Protein AF-A0A1Q3N148-F1 (afdb_monomer_lite)

pLDDT: mean 84.03, std 7.39, range [47.91, 91.94]

Sequence (128 aa):
MFVLLNLCAGLAFVINIKKTLELLHIRNLEVSPKKVWYLLIPGINLVFHFIMNKKVTQSLYNEFEHHQWNTKPVHAAYNLGIGMGIFNILMLLPFGGGFFWFAFTVLFFAYWVGLYLLRQFITMQIGG

Foldseek 3Di:
DVVVVVLVLLVVLLVLLLLLLVLADPVLQQDHSVCSCLCSDPPSVLVVLLVVLVRSLSSLQSRCVVVVHDSVLSVVLSVLSVQLSVLVVLCPPPPSDCVSVVSNVVSSVVSSVSSNVSSVVSCVVVVD

Structure (mmCIF, N/CA/C/O backbone):
data_AF-A0A1Q3N148-F1
#
_entry.id   AF-A0A1Q3N148-F1
#
loop_
_atom_site.group_PDB
_atom_site.id
_atom_site.type_symbol
_atom_site.label_atom_id
_atom_site.label_alt_id
_atom_site.label_comp_id
_atom_site.label_asym_id
_atom_site.label_entity_id
_atom_site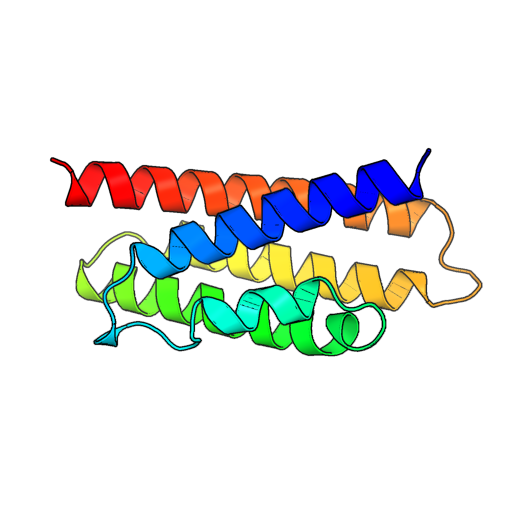.label_seq_id
_atom_site.pdbx_PDB_ins_code
_atom_site.Cartn_x
_atom_site.Cartn_y
_atom_site.Cartn_z
_atom_site.occupancy
_atom_site.B_iso_or_equiv
_atom_site.auth_seq_id
_atom_site.auth_comp_id
_atom_site.auth_asym_id
_atom_site.auth_atom_id
_atom_site.pdbx_PDB_model_num
ATOM 1 N N . MET A 1 1 ? 22.950 2.537 -3.022 1.00 62.19 1 MET A N 1
ATOM 2 C CA . MET A 1 1 ? 22.136 3.632 -2.441 1.00 62.19 1 MET A CA 1
ATOM 3 C C . MET A 1 1 ? 20.664 3.546 -2.852 1.00 62.19 1 MET A C 1
ATOM 5 O O . MET A 1 1 ? 19.828 3.373 -1.978 1.00 62.19 1 MET A O 1
ATOM 9 N N . PHE A 1 2 ? 20.335 3.557 -4.152 1.00 70.38 2 PHE A N 1
ATOM 10 C CA . PHE A 1 2 ? 18.941 3.498 -4.633 1.00 70.38 2 PHE A CA 1
ATOM 11 C C . PHE A 1 2 ? 18.156 2.241 -4.221 1.00 70.38 2 PHE A C 1
ATOM 13 O O . PHE A 1 2 ? 16.979 2.340 -3.894 1.00 70.38 2 PHE A O 1
ATOM 20 N N . VAL A 1 3 ? 18.787 1.064 -4.187 1.00 74.12 3 VAL A N 1
ATOM 21 C CA . VAL A 1 3 ? 18.107 -0.190 -3.804 1.00 74.12 3 VAL A CA 1
ATOM 22 C C . VAL A 1 3 ? 17.613 -0.151 -2.354 1.00 74.12 3 VAL A C 1
ATOM 24 O O . VAL A 1 3 ? 16.464 -0.485 -2.091 1.00 74.12 3 VAL A O 1
ATOM 27 N N . LEU A 1 4 ? 18.449 0.323 -1.423 1.00 78.69 4 LEU A N 1
ATOM 28 C CA . LEU A 1 4 ? 18.090 0.437 -0.005 1.00 78.69 4 LEU A CA 1
ATOM 29 C C . LEU A 1 4 ? 16.956 1.443 0.213 1.00 78.69 4 LEU A C 1
ATOM 31 O O . LEU A 1 4 ? 16.037 1.165 0.974 1.00 78.69 4 LEU A O 1
ATOM 35 N N . LEU A 1 5 ? 16.982 2.575 -0.498 1.00 80.75 5 LEU A N 1
ATOM 36 C CA . LEU A 1 5 ? 15.917 3.577 -0.433 1.00 80.75 5 LEU A CA 1
ATOM 37 C C . LEU A 1 5 ? 14.565 2.993 -0.873 1.00 80.75 5 LEU A C 1
ATOM 39 O O . LEU A 1 5 ? 13.574 3.131 -0.158 1.00 80.75 5 LEU A O 1
ATOM 43 N N . ASN A 1 6 ? 14.537 2.298 -2.015 1.00 77.38 6 ASN A N 1
ATOM 44 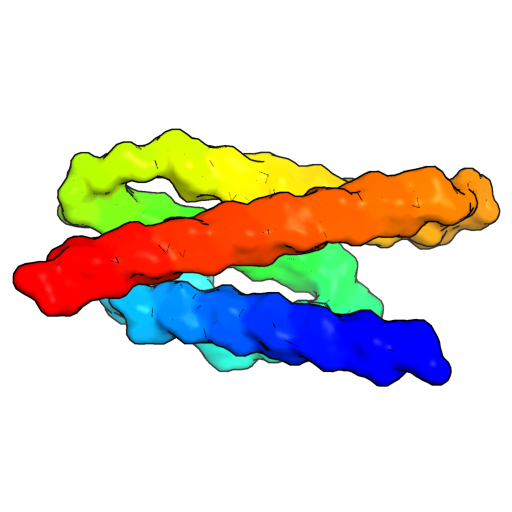C CA . ASN A 1 6 ? 13.326 1.648 -2.525 1.00 77.38 6 ASN A CA 1
ATOM 45 C C . ASN A 1 6 ? 12.821 0.555 -1.574 1.00 77.38 6 ASN A C 1
ATOM 47 O O . ASN A 1 6 ? 11.617 0.439 -1.352 1.00 77.38 6 ASN A O 1
ATOM 51 N N . LEU A 1 7 ? 13.733 -0.214 -0.970 1.00 81.62 7 LEU A N 1
ATOM 52 C CA . LEU A 1 7 ? 13.378 -1.254 -0.009 1.00 81.62 7 LEU A CA 1
ATOM 53 C C . LEU A 1 7 ? 12.765 -0.656 1.268 1.00 81.62 7 LEU A C 1
ATOM 55 O O . LEU A 1 7 ? 11.722 -1.122 1.719 1.00 81.62 7 LEU A O 1
ATOM 59 N N . CYS A 1 8 ? 13.357 0.410 1.813 1.00 87.50 8 CYS A N 1
ATOM 60 C CA . CYS A 1 8 ? 12.820 1.125 2.973 1.00 87.50 8 CYS A CA 1
ATOM 61 C C . CYS A 1 8 ? 11.440 1.736 2.687 1.00 87.50 8 CYS A C 1
ATOM 63 O O . CYS A 1 8 ? 10.526 1.587 3.501 1.00 87.50 8 CYS A O 1
ATOM 65 N N . ALA A 1 9 ? 11.264 2.378 1.527 1.00 85.69 9 ALA A N 1
ATOM 66 C CA . ALA A 1 9 ? 9.977 2.938 1.114 1.00 85.69 9 ALA A CA 1
ATOM 67 C C . ALA A 1 9 ? 8.911 1.842 0.942 1.00 85.69 9 ALA A C 1
ATOM 69 O O . ALA A 1 9 ? 7.804 1.966 1.465 1.00 85.69 9 ALA A O 1
ATOM 70 N N . GLY A 1 10 ? 9.264 0.731 0.287 1.00 85.00 10 GLY A N 1
ATOM 71 C CA . GLY A 1 10 ? 8.386 -0.428 0.131 1.00 85.00 10 GLY A CA 1
ATOM 72 C C . GLY A 1 10 ? 7.985 -1.050 1.471 1.00 85.00 10 GLY A C 1
ATOM 73 O O . GLY A 1 10 ? 6.808 -1.336 1.687 1.00 85.00 10 GLY A O 1
ATOM 74 N N . LEU A 1 11 ? 8.928 -1.203 2.405 1.00 89.56 11 LEU A N 1
ATOM 75 C CA . LEU A 1 11 ? 8.655 -1.704 3.756 1.00 89.56 11 LEU A CA 1
ATOM 76 C C . LEU A 1 11 ? 7.668 -0.805 4.502 1.00 89.56 11 LEU A C 1
ATOM 78 O O . LEU A 1 11 ? 6.671 -1.291 5.037 1.00 89.56 11 LEU A O 1
ATOM 82 N N . ALA A 1 12 ? 7.919 0.504 4.519 1.00 89.31 12 ALA A N 1
ATOM 83 C CA . ALA A 1 12 ? 7.059 1.464 5.200 1.00 89.31 12 ALA A CA 1
ATOM 84 C C . ALA A 1 12 ? 5.642 1.496 4.597 1.00 89.31 12 ALA A C 1
ATOM 86 O O . ALA A 1 12 ? 4.653 1.534 5.333 1.00 89.31 12 ALA A O 1
ATOM 87 N N . PHE A 1 13 ? 5.535 1.381 3.274 1.00 87.88 13 PHE A N 1
ATOM 88 C CA . PHE A 1 13 ? 4.267 1.261 2.564 1.00 87.88 13 PHE A CA 1
ATOM 89 C C . PHE A 1 13 ? 3.498 -0.019 2.927 1.00 87.88 13 PHE A C 1
ATOM 91 O O . PHE A 1 13 ? 2.323 0.044 3.293 1.00 87.88 13 PHE A O 1
ATOM 98 N N . VAL A 1 14 ? 4.162 -1.178 2.909 1.00 89.19 14 VAL A N 1
ATOM 99 C CA . VAL A 1 14 ? 3.554 -2.468 3.281 1.00 89.19 14 VAL A CA 1
ATOM 100 C C . VAL A 1 14 ? 3.106 -2.466 4.741 1.00 89.19 14 VAL A C 1
ATOM 102 O O . VAL A 1 14 ? 2.009 -2.938 5.045 1.00 89.19 14 VAL A O 1
ATOM 105 N N . ILE A 1 15 ? 3.894 -1.875 5.643 1.00 91.00 15 ILE A N 1
ATOM 106 C CA . ILE A 1 15 ? 3.507 -1.684 7.046 1.00 91.00 15 ILE A CA 1
ATOM 107 C C . ILE A 1 15 ? 2.273 -0.782 7.149 1.00 91.00 15 ILE A C 1
ATOM 109 O O . ILE A 1 15 ? 1.390 -1.066 7.958 1.00 91.00 15 ILE A O 1
ATOM 113 N N . ASN A 1 16 ? 2.178 0.280 6.344 1.00 90.44 16 ASN A N 1
ATOM 114 C CA . ASN A 1 16 ? 1.009 1.156 6.355 1.00 90.44 16 ASN A CA 1
ATOM 115 C C . ASN A 1 16 ? -0.263 0.412 5.923 1.00 90.44 16 ASN A C 1
ATOM 117 O O . ASN A 1 16 ? -1.277 0.503 6.615 1.00 90.44 16 ASN A O 1
ATOM 121 N N . ILE A 1 17 ? -0.203 -0.381 4.847 1.00 89.44 17 ILE A N 1
ATOM 122 C CA . ILE A 1 17 ? -1.333 -1.220 4.414 1.00 89.44 17 ILE A CA 1
ATOM 123 C C . ILE A 1 17 ? -1.681 -2.242 5.498 1.00 89.44 17 ILE A C 1
ATOM 125 O O . ILE A 1 17 ? -2.845 -2.356 5.872 1.00 89.44 17 ILE A O 1
ATOM 129 N N . LYS A 1 18 ? -0.682 -2.950 6.042 1.00 91.94 18 LYS A N 1
ATOM 130 C CA . LYS A 1 18 ? -0.880 -3.939 7.109 1.00 91.94 18 LYS A CA 1
ATOM 131 C C . LYS A 1 18 ? -1.624 -3.325 8.297 1.00 91.94 18 LYS A C 1
ATOM 133 O O . LYS A 1 18 ? -2.657 -3.851 8.689 1.00 91.94 18 LYS A O 1
ATOM 138 N N . LYS A 1 19 ? -1.136 -2.193 8.814 1.00 90.12 19 LYS A N 1
ATOM 139 C CA . LYS A 1 19 ? -1.760 -1.482 9.940 1.00 90.12 19 LYS A CA 1
ATOM 140 C C . LYS A 1 19 ? -3.158 -0.970 9.604 1.00 90.12 19 LYS A C 1
ATOM 142 O O . LYS A 1 19 ? -3.999 -0.922 10.485 1.00 90.12 19 LYS A O 1
ATOM 147 N N . THR A 1 20 ? -3.400 -0.574 8.354 1.00 88.38 20 THR A N 1
ATOM 148 C CA . THR A 1 20 ? -4.735 -0.159 7.902 1.00 88.38 20 THR A CA 1
ATOM 149 C C . THR A 1 20 ? -5.703 -1.335 7.955 1.00 88.38 20 THR A C 1
ATOM 151 O O . THR A 1 20 ? -6.772 -1.201 8.527 1.00 88.38 20 THR A O 1
ATOM 154 N N . LEU A 1 21 ? -5.311 -2.501 7.432 1.00 89.81 21 LEU A N 1
ATOM 155 C CA . LEU A 1 21 ? -6.137 -3.710 7.476 1.00 89.81 21 LEU A CA 1
ATOM 156 C C . LEU A 1 21 ? -6.346 -4.228 8.905 1.00 89.81 21 LEU A C 1
ATOM 158 O O . LEU A 1 21 ? -7.424 -4.706 9.222 1.00 89.81 21 LEU A O 1
ATOM 162 N N . GLU A 1 22 ? -5.340 -4.127 9.775 1.00 90.62 22 GLU A N 1
ATOM 163 C CA . GLU A 1 22 ? -5.452 -4.530 11.187 1.00 90.62 22 GLU A CA 1
ATOM 164 C C . GLU A 1 22 ? -6.445 -3.678 11.994 1.00 90.62 22 GLU A C 1
ATOM 166 O O . GLU A 1 22 ? -6.866 -4.110 13.062 1.00 90.62 22 GLU A O 1
ATOM 171 N N . LEU A 1 23 ? -6.827 -2.497 11.495 1.00 88.50 23 LEU A N 1
ATOM 172 C CA . LEU A 1 23 ? -7.849 -1.645 12.110 1.00 88.50 23 LEU A CA 1
ATOM 173 C C . LEU A 1 23 ? -9.273 -1.983 11.657 1.00 88.50 23 LEU A C 1
ATOM 175 O O . LEU A 1 23 ? -10.222 -1.562 12.311 1.00 88.50 23 LEU A O 1
ATOM 179 N N . LEU A 1 24 ? -9.431 -2.696 10.539 1.00 89.31 24 LEU A N 1
ATOM 180 C CA . LEU A 1 24 ? -10.745 -3.040 10.000 1.00 89.31 24 LEU A CA 1
ATOM 181 C C . LEU A 1 24 ? -11.323 -4.249 10.730 1.00 89.31 24 LEU A C 1
ATOM 183 O O . LEU A 1 24 ? -10.594 -5.127 11.207 1.00 89.31 24 LEU A O 1
ATOM 187 N N . HIS A 1 25 ? -12.649 -4.344 10.756 1.00 87.06 25 HIS A N 1
ATOM 188 C CA . HIS A 1 25 ? -13.310 -5.493 11.350 1.00 87.06 25 HIS A CA 1
ATOM 189 C C . HIS A 1 25 ? -13.024 -6.767 10.535 1.00 87.06 25 HIS A C 1
ATOM 191 O O . HIS A 1 25 ? -13.092 -6.759 9.306 1.00 87.06 25 HIS A O 1
ATOM 197 N N . ILE A 1 26 ? -12.777 -7.904 11.205 1.00 86.88 26 ILE A N 1
ATOM 198 C CA . ILE A 1 26 ? -12.411 -9.178 10.545 1.00 86.88 26 ILE A CA 1
ATOM 199 C C . ILE A 1 26 ? -13.430 -9.595 9.476 1.00 86.88 26 ILE A C 1
ATOM 201 O O . ILE A 1 26 ? -13.047 -10.103 8.426 1.00 86.88 26 ILE A O 1
ATOM 205 N N . ARG A 1 27 ? -14.723 -9.345 9.722 1.00 86.38 27 ARG A N 1
ATOM 206 C CA . ARG A 1 27 ? -15.812 -9.638 8.770 1.00 86.38 27 ARG A CA 1
ATOM 207 C C . ARG A 1 27 ? -15.696 -8.859 7.455 1.00 86.38 27 ARG A C 1
ATOM 209 O O . ARG A 1 27 ? -16.174 -9.336 6.435 1.00 86.38 27 ARG A O 1
ATOM 216 N N . ASN A 1 28 ? -15.073 -7.687 7.484 1.00 88.94 28 ASN A N 1
ATOM 217 C CA . ASN A 1 28 ? -14.974 -6.790 6.339 1.00 88.94 28 ASN A CA 1
ATOM 218 C C . ASN A 1 28 ? -13.657 -6.994 5.566 1.00 88.94 28 ASN A C 1
ATOM 220 O O . ASN A 1 28 ? -13.453 -6.360 4.535 1.00 88.94 28 ASN A O 1
ATOM 224 N N . LEU A 1 29 ? -12.769 -7.890 6.024 1.00 88.00 29 LEU A N 1
ATOM 225 C CA . LEU A 1 29 ? -11.482 -8.175 5.387 1.00 88.00 29 LEU A CA 1
ATOM 226 C C . LEU A 1 29 ? -11.603 -9.140 4.199 1.00 88.00 29 LEU A C 1
ATOM 228 O O . LEU A 1 29 ? -11.909 -10.318 4.351 1.00 88.00 29 LEU A O 1
ATOM 232 N N . GLU A 1 30 ? -11.190 -8.674 3.024 1.00 91.44 30 GLU A N 1
ATOM 233 C CA . GLU A 1 30 ? -11.074 -9.471 1.787 1.00 91.44 30 GLU A CA 1
ATOM 234 C C . GLU A 1 30 ? -9.678 -10.092 1.601 1.00 91.44 30 GLU A C 1
ATOM 236 O O . GLU A 1 30 ? -9.412 -10.913 0.703 1.00 91.44 30 GLU A O 1
ATOM 241 N N . VAL A 1 31 ? -8.734 -9.656 2.434 1.00 89.00 31 VAL A N 1
ATOM 242 C CA . VAL A 1 31 ? -7.353 -10.120 2.449 1.00 89.00 31 VAL A CA 1
ATOM 243 C C . VAL A 1 31 ? -6.805 -10.120 3.866 1.00 89.00 31 VAL A C 1
ATOM 245 O O . VAL A 1 31 ? -6.977 -9.176 4.628 1.00 89.00 31 VAL A O 1
ATOM 248 N N . SER A 1 32 ? -6.092 -11.191 4.213 1.00 88.44 32 SER A N 1
ATOM 249 C CA . SER A 1 32 ? -5.370 -11.238 5.480 1.00 88.44 32 SER A CA 1
ATOM 250 C C . SER A 1 32 ? -4.232 -10.206 5.472 1.00 88.44 32 SER A C 1
ATOM 252 O O . SER A 1 32 ? -3.461 -10.187 4.503 1.00 88.44 32 SER A O 1
ATOM 254 N N . PRO A 1 33 ? -4.031 -9.439 6.562 1.00 87.00 33 PRO A N 1
ATOM 255 C CA . PRO A 1 33 ? -2.920 -8.494 6.689 1.00 87.00 33 PRO A CA 1
ATOM 256 C C . PRO A 1 33 ? -1.546 -9.130 6.455 1.00 87.00 33 PRO A C 1
ATOM 258 O O . PRO A 1 33 ? -0.609 -8.458 6.052 1.00 87.00 33 PRO A O 1
ATOM 261 N N . LYS A 1 34 ? -1.397 -10.447 6.647 1.00 86.00 34 LYS A N 1
ATOM 262 C CA . LYS A 1 34 ? -0.134 -11.154 6.382 1.00 86.00 34 LYS A CA 1
ATOM 263 C C . LYS A 1 34 ? 0.185 -11.291 4.887 1.00 86.00 34 LYS A C 1
ATOM 265 O O . LYS A 1 34 ? 1.344 -11.467 4.534 1.00 86.00 34 LYS A O 1
ATOM 270 N N . LYS A 1 35 ? -0.804 -11.193 3.993 1.00 85.81 35 LYS A N 1
ATOM 271 C CA . LYS A 1 35 ? -0.581 -11.335 2.544 1.00 85.81 35 LYS A CA 1
ATOM 272 C C . LYS A 1 35 ? -0.007 -10.067 1.902 1.00 85.81 35 LYS A C 1
ATOM 274 O O . LYS A 1 35 ? 0.514 -10.146 0.795 1.00 85.81 35 LYS A O 1
ATOM 279 N N . VAL A 1 36 ? -0.038 -8.916 2.580 1.00 86.88 36 VAL A N 1
ATOM 280 C CA . VAL A 1 36 ? 0.529 -7.660 2.045 1.00 86.88 36 VAL A CA 1
ATOM 281 C C . VAL A 1 36 ? 2.046 -7.733 1.851 1.00 86.88 36 VAL A C 1
ATOM 283 O O . VAL A 1 36 ? 2.582 -7.047 0.988 1.00 86.88 36 VAL A O 1
ATOM 286 N N . TRP A 1 37 ? 2.732 -8.628 2.572 1.00 87.12 37 TRP A N 1
ATOM 287 C CA . TRP A 1 37 ? 4.169 -8.873 2.427 1.00 87.12 37 TRP A CA 1
ATOM 288 C C . TRP A 1 37 ? 4.561 -9.417 1.048 1.00 87.12 37 TRP A C 1
ATOM 290 O O . TRP A 1 37 ? 5.688 -9.189 0.614 1.00 87.12 37 TRP A O 1
ATOM 300 N N . TYR A 1 38 ? 3.640 -10.055 0.314 1.00 84.38 38 TYR A N 1
ATOM 301 C CA . TYR A 1 38 ? 3.907 -10.508 -1.057 1.00 84.38 38 TYR A CA 1
ATOM 302 C C . TYR A 1 38 ? 4.191 -9.350 -2.022 1.00 84.38 38 TYR A C 1
ATOM 304 O O . TYR A 1 38 ? 4.839 -9.561 -3.044 1.00 84.38 38 TYR A O 1
ATOM 312 N N . LEU A 1 39 ? 3.785 -8.122 -1.680 1.00 82.38 39 LEU A N 1
ATOM 313 C CA . LEU A 1 39 ? 4.157 -6.930 -2.439 1.00 82.38 39 LEU A CA 1
ATOM 314 C C . LEU A 1 39 ? 5.662 -6.625 -2.367 1.00 82.38 39 LEU A C 1
ATOM 316 O O . LEU A 1 39 ? 6.166 -5.926 -3.233 1.00 82.38 39 LEU A O 1
ATOM 320 N N . LEU A 1 40 ? 6.415 -7.134 -1.389 1.00 81.69 40 LEU A N 1
ATOM 321 C CA . LEU A 1 40 ? 7.866 -6.905 -1.348 1.00 81.69 40 LEU A CA 1
ATOM 322 C C . LEU A 1 40 ? 8.652 -7.823 -2.285 1.00 81.69 40 LEU A C 1
ATOM 324 O O . LEU A 1 40 ? 9.824 -7.556 -2.532 1.00 81.69 40 LEU A O 1
ATOM 328 N N . ILE A 1 41 ? 8.041 -8.896 -2.796 1.00 82.69 41 ILE A N 1
ATOM 329 C CA . ILE A 1 41 ? 8.741 -9.878 -3.623 1.00 82.69 41 ILE A CA 1
ATOM 330 C C . ILE A 1 41 ? 8.760 -9.384 -5.081 1.00 82.69 41 ILE A C 1
ATOM 332 O O . ILE A 1 41 ? 7.699 -9.333 -5.718 1.00 82.69 41 ILE A O 1
ATOM 336 N N . PRO A 1 42 ? 9.934 -9.027 -5.639 1.00 65.62 42 PRO A N 1
ATOM 337 C CA . PRO A 1 42 ? 10.038 -8.617 -7.035 1.00 65.62 42 PRO A CA 1
ATOM 338 C C . PRO A 1 42 ? 9.618 -9.765 -7.970 1.00 65.62 42 PRO A C 1
ATOM 340 O O . PRO A 1 42 ? 9.834 -10.938 -7.674 1.00 65.62 42 PRO A O 1
ATOM 343 N N . GLY A 1 43 ? 8.956 -9.439 -9.084 1.00 68.50 43 GLY A N 1
ATOM 344 C CA . GLY A 1 43 ? 8.383 -10.413 -10.027 1.00 68.50 43 GLY A CA 1
ATOM 345 C C . GLY A 1 43 ? 6.942 -10.817 -9.693 1.00 68.50 43 GLY A C 1
ATOM 346 O O . GLY A 1 43 ? 6.050 -10.619 -1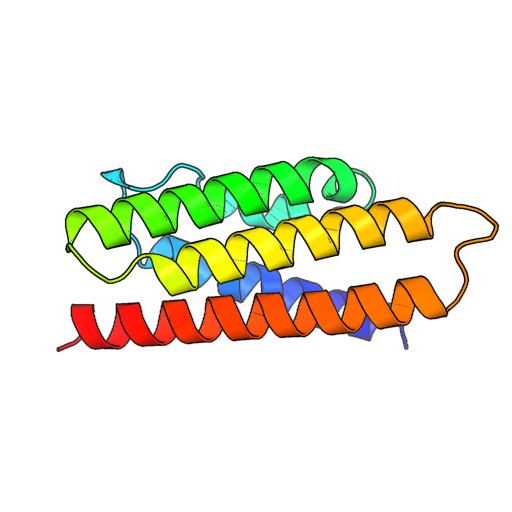0.514 1.00 68.50 43 GLY A O 1
ATOM 347 N N . ILE A 1 44 ? 6.677 -11.283 -8.466 1.00 73.06 44 ILE A N 1
ATOM 348 C CA . ILE A 1 44 ? 5.306 -11.594 -8.005 1.00 73.06 44 ILE A CA 1
ATOM 349 C C . ILE A 1 44 ? 4.482 -10.309 -7.839 1.00 73.06 44 ILE A C 1
ATOM 351 O O . ILE A 1 44 ? 3.283 -10.295 -8.135 1.00 73.06 44 ILE A O 1
ATOM 355 N N . ASN A 1 45 ? 5.140 -9.218 -7.424 1.00 71.81 45 ASN A N 1
ATOM 356 C CA . ASN A 1 45 ? 4.527 -7.909 -7.219 1.00 71.81 45 ASN A CA 1
ATOM 357 C C . ASN A 1 45 ? 3.690 -7.454 -8.426 1.00 71.81 45 ASN A C 1
ATOM 359 O O . ASN A 1 45 ? 2.587 -6.996 -8.194 1.00 71.81 45 ASN A O 1
ATOM 363 N N . LEU A 1 46 ? 4.099 -7.657 -9.686 1.00 73.75 46 LEU A N 1
ATOM 364 C CA . LEU A 1 46 ? 3.370 -7.110 -10.848 1.00 73.75 46 LEU A CA 1
ATOM 365 C C . LEU A 1 46 ? 1.882 -7.485 -10.877 1.00 73.75 46 LEU A C 1
ATOM 367 O O . LEU A 1 46 ? 1.029 -6.614 -11.012 1.00 73.75 46 LEU A O 1
ATOM 371 N N . VAL A 1 47 ? 1.559 -8.767 -10.695 1.00 78.56 47 VAL A N 1
ATOM 372 C CA . VAL A 1 47 ? 0.165 -9.242 -10.663 1.00 78.56 47 VAL A CA 1
ATOM 373 C C . VAL A 1 47 ? -0.448 -9.019 -9.281 1.00 78.56 47 VAL A C 1
ATOM 375 O O . VAL A 1 47 ? -1.598 -8.584 -9.157 1.00 78.56 47 VAL A O 1
ATOM 378 N N . PHE A 1 48 ? 0.326 -9.275 -8.222 1.00 82.06 48 PHE A N 1
ATOM 379 C CA . PHE A 1 48 ? -0.153 -9.118 -6.849 1.00 82.06 48 PHE A CA 1
ATOM 380 C C . PHE A 1 48 ? -0.481 -7.675 -6.490 1.00 82.06 48 PHE A C 1
ATOM 382 O O . PHE A 1 48 ? -1.312 -7.462 -5.616 1.00 82.06 48 PHE A O 1
ATOM 389 N N . HIS A 1 49 ? 0.108 -6.694 -7.162 1.00 82.81 49 HIS A N 1
ATOM 390 C CA . HIS A 1 49 ? -0.152 -5.283 -6.945 1.00 82.81 49 HIS A CA 1
ATOM 391 C C . HIS A 1 49 ? -1.615 -4.950 -7.225 1.00 82.81 49 HIS A C 1
ATOM 393 O O . HIS A 1 49 ? -2.301 -4.401 -6.364 1.00 82.81 49 HIS A O 1
ATOM 399 N N . PHE A 1 50 ? -2.128 -5.375 -8.382 1.00 83.75 50 PHE A N 1
ATOM 400 C CA . PHE A 1 50 ? -3.528 -5.170 -8.751 1.00 83.75 50 PHE A CA 1
ATOM 401 C C . PHE A 1 50 ? -4.476 -5.940 -7.834 1.00 83.75 50 PHE A C 1
ATOM 403 O O . PHE A 1 50 ? -5.480 -5.391 -7.376 1.00 83.75 50 PHE A O 1
ATOM 410 N N . ILE A 1 51 ? -4.146 -7.201 -7.532 1.00 87.06 51 ILE A N 1
ATOM 411 C CA . ILE A 1 51 ? -4.960 -8.044 -6.649 1.00 87.06 51 ILE A CA 1
ATOM 412 C C . ILE A 1 51 ? -5.023 -7.440 -5.243 1.00 87.06 51 ILE A C 1
ATOM 414 O O . ILE A 1 51 ? -6.101 -7.359 -4.654 1.00 87.06 51 ILE A O 1
ATOM 418 N N . MET A 1 52 ? -3.882 -7.011 -4.703 1.00 88.88 52 MET A N 1
ATOM 419 C CA . MET A 1 52 ? -3.793 -6.440 -3.365 1.00 88.88 52 MET A CA 1
ATOM 420 C C . MET A 1 52 ? -4.502 -5.095 -3.302 1.00 88.88 52 MET A C 1
ATOM 422 O O . MET A 1 52 ? -5.297 -4.901 -2.391 1.00 88.88 52 MET A O 1
ATOM 426 N N . ASN A 1 53 ? -4.287 -4.209 -4.280 1.00 88.06 53 ASN A N 1
ATOM 427 C CA . ASN A 1 53 ? -4.995 -2.933 -4.361 1.00 88.06 53 ASN A CA 1
ATOM 428 C C . ASN A 1 53 ? -6.513 -3.155 -4.344 1.00 88.06 53 ASN A C 1
ATOM 430 O O . ASN A 1 53 ? -7.202 -2.633 -3.474 1.00 88.06 53 ASN A O 1
ATOM 434 N N . LYS A 1 54 ? -7.023 -4.036 -5.217 1.00 87.94 54 LYS A N 1
ATOM 435 C CA . LYS A 1 54 ? -8.450 -4.377 -5.257 1.00 87.94 54 LYS A CA 1
ATOM 436 C C . LYS A 1 54 ? -8.959 -4.887 -3.910 1.00 87.94 54 LYS A C 1
ATOM 438 O O . LYS A 1 54 ? -9.975 -4.401 -3.430 1.00 87.94 54 LYS A O 1
ATOM 443 N N . LYS A 1 55 ? -8.268 -5.845 -3.286 1.00 90.19 55 LYS A N 1
ATOM 444 C CA . LYS A 1 55 ? -8.712 -6.436 -2.012 1.00 90.19 55 LYS A CA 1
ATOM 445 C C . LYS A 1 55 ? -8.631 -5.459 -0.837 1.00 90.19 55 LYS A C 1
ATOM 447 O O . LYS A 1 55 ? -9.517 -5.469 0.013 1.00 90.19 55 LYS A O 1
ATOM 452 N N . VAL A 1 56 ? -7.600 -4.618 -0.782 1.00 90.00 56 VAL A N 1
ATOM 453 C CA . VAL A 1 56 ? -7.453 -3.581 0.251 1.00 90.00 56 VAL A CA 1
ATOM 454 C C . VAL A 1 56 ? -8.564 -2.546 0.113 1.00 90.00 56 VAL A C 1
ATOM 456 O O . VAL A 1 56 ? -9.254 -2.273 1.092 1.00 90.00 56 VAL A O 1
ATOM 459 N N . THR A 1 57 ? -8.799 -2.033 -1.098 1.00 89.25 57 THR A N 1
ATOM 460 C CA . THR A 1 57 ? -9.914 -1.121 -1.376 1.00 89.25 57 THR A CA 1
ATOM 461 C C . THR A 1 57 ? -11.253 -1.757 -1.035 1.00 89.25 57 THR A C 1
ATOM 463 O O . THR A 1 57 ? -12.058 -1.109 -0.386 1.00 89.25 57 THR A O 1
ATOM 466 N N . GLN A 1 58 ? -11.498 -3.008 -1.429 1.00 90.56 58 GLN A N 1
ATOM 467 C CA . GLN A 1 58 ? -12.759 -3.691 -1.134 1.00 90.56 58 GLN A CA 1
ATOM 468 C C . GLN A 1 58 ? -12.970 -3.839 0.379 1.00 90.56 58 GLN A C 1
ATOM 470 O O . GLN A 1 58 ? -14.066 -3.593 0.866 1.00 90.56 58 GLN A O 1
ATOM 475 N N . SER A 1 59 ? -11.909 -4.152 1.132 1.00 91.31 59 SER A N 1
ATOM 476 C CA . SER A 1 59 ? -11.991 -4.235 2.596 1.00 91.31 59 SER A CA 1
ATOM 477 C C . SER A 1 59 ? -12.338 -2.880 3.221 1.00 91.31 59 SER A C 1
ATOM 479 O O . SER A 1 59 ? -13.186 -2.794 4.104 1.00 91.31 59 SER A O 1
ATOM 481 N N . LEU A 1 60 ? -11.711 -1.807 2.728 1.00 89.44 60 LEU A N 1
ATOM 482 C CA . LEU A 1 60 ? -12.019 -0.435 3.138 1.00 89.44 60 LEU A CA 1
ATOM 483 C C . LEU A 1 60 ? -13.439 -0.025 2.743 1.00 89.44 60 LEU A C 1
ATOM 485 O O . LEU A 1 60 ? -14.120 0.625 3.523 1.00 89.44 60 LEU A O 1
ATOM 489 N N . TYR A 1 61 ? -13.894 -0.412 1.555 1.00 91.50 61 TYR A N 1
ATOM 490 C CA . TYR A 1 61 ? -15.238 -0.126 1.071 1.00 91.50 61 TYR A CA 1
ATOM 491 C C . TYR A 1 61 ? -16.285 -0.804 1.955 1.00 91.50 61 TYR A C 1
ATOM 493 O O . TYR A 1 61 ? -17.201 -0.138 2.417 1.00 91.50 61 TYR A O 1
ATOM 501 N N . ASN A 1 62 ? -16.096 -2.089 2.267 1.00 90.56 62 ASN A N 1
ATOM 502 C CA . ASN A 1 62 ? -16.975 -2.843 3.159 1.00 90.56 62 ASN A CA 1
ATOM 503 C C . ASN A 1 62 ? -17.050 -2.202 4.556 1.00 90.56 62 ASN A C 1
ATOM 505 O O . ASN A 1 62 ? -18.134 -2.101 5.121 1.00 90.56 62 ASN A O 1
ATOM 509 N N . GLU A 1 63 ? -15.919 -1.743 5.103 1.00 88.88 63 GLU A N 1
ATOM 510 C CA . GLU A 1 63 ? -15.890 -1.038 6.391 1.00 88.88 63 GLU A CA 1
ATOM 511 C C . GLU A 1 63 ? -16.629 0.308 6.315 1.00 88.88 63 GLU A C 1
ATOM 513 O O . GLU A 1 63 ? -17.459 0.610 7.167 1.00 88.88 63 GLU A O 1
ATOM 518 N N . PHE A 1 64 ? -16.372 1.106 5.277 1.00 90.44 64 PHE A N 1
ATOM 519 C CA . PHE A 1 64 ? -17.003 2.417 5.111 1.00 90.44 64 PHE A CA 1
ATOM 520 C C . PHE A 1 64 ? -18.509 2.304 4.870 1.00 90.44 64 PHE A C 1
ATOM 522 O O . PHE A 1 64 ? -19.266 3.059 5.468 1.00 90.44 64 PHE A O 1
ATOM 529 N N . GLU A 1 65 ? -18.956 1.349 4.057 1.00 90.31 65 GLU A N 1
ATOM 530 C CA . GLU A 1 65 ? -20.379 1.052 3.857 1.00 90.31 65 GLU A CA 1
ATOM 531 C C . GLU A 1 65 ? -21.045 0.595 5.157 1.00 90.31 65 GLU A C 1
ATOM 533 O O . GLU A 1 65 ? -22.132 1.063 5.489 1.00 90.31 65 GLU A O 1
ATOM 538 N N . HIS A 1 66 ? -20.380 -0.278 5.922 1.00 88.88 66 HIS A N 1
ATOM 539 C CA . HIS A 1 66 ? -20.898 -0.780 7.193 1.00 88.88 66 HIS A CA 1
ATOM 540 C C . HIS A 1 66 ? -21.164 0.344 8.202 1.00 88.88 66 HIS A C 1
ATOM 542 O O . HIS A 1 66 ? -22.164 0.303 8.916 1.00 88.88 66 HIS A O 1
ATOM 548 N N . HIS A 1 67 ? -20.295 1.357 8.240 1.00 86.62 67 HIS A N 1
ATOM 549 C CA . HIS A 1 67 ? -20.451 2.535 9.102 1.00 86.62 67 HIS A CA 1
ATOM 550 C C . HIS A 1 67 ? -21.155 3.716 8.412 1.00 86.62 67 HIS A C 1
ATOM 552 O O . HIS A 1 67 ? -21.229 4.801 8.984 1.00 86.62 67 HIS A O 1
ATOM 558 N N . GLN A 1 68 ? -21.661 3.527 7.187 1.00 88.69 68 GLN A N 1
ATOM 559 C CA . GLN A 1 68 ? -22.265 4.568 6.341 1.00 88.69 68 GLN A CA 1
ATOM 560 C C . GLN A 1 68 ? -21.392 5.828 6.166 1.00 88.69 68 GLN A C 1
ATOM 562 O O . GLN A 1 68 ? -21.886 6.950 6.032 1.00 88.69 68 GLN A O 1
ATOM 567 N N . TRP A 1 69 ? -20.072 5.652 6.150 1.00 89.12 69 TRP A N 1
ATOM 568 C CA . TRP A 1 69 ? -19.109 6.709 5.862 1.00 89.12 69 TRP A CA 1
ATOM 569 C C . TRP A 1 69 ? -18.999 6.985 4.361 1.00 89.12 69 TRP A C 1
ATOM 571 O O . TRP A 1 69 ? -19.307 6.158 3.506 1.00 89.12 69 TRP A O 1
ATOM 581 N N . ASN A 1 70 ? -18.497 8.172 4.017 1.00 87.88 70 ASN A N 1
ATOM 582 C CA . ASN A 1 70 ? -18.311 8.574 2.627 1.00 87.88 70 ASN A CA 1
ATOM 583 C C . ASN A 1 70 ? -17.249 7.703 1.926 1.00 87.88 70 ASN A C 1
ATOM 585 O O . ASN A 1 70 ? -16.067 7.779 2.257 1.00 87.88 70 ASN A O 1
ATOM 589 N N . THR A 1 71 ? -17.654 6.936 0.910 1.00 88.12 71 THR A N 1
ATOM 590 C CA . THR A 1 71 ? -16.799 6.009 0.142 1.00 88.12 71 THR A CA 1
ATOM 591 C C . THR A 1 71 ? -15.994 6.676 -0.983 1.00 88.12 71 THR A C 1
ATOM 593 O O . THR A 1 71 ? -15.083 6.058 -1.540 1.00 88.12 71 THR A O 1
ATOM 596 N N . LYS A 1 72 ? -16.238 7.958 -1.303 1.00 86.25 72 LYS A N 1
ATOM 597 C CA . LYS A 1 72 ? -15.462 8.725 -2.306 1.00 86.25 72 LYS A CA 1
ATOM 598 C C . LYS A 1 72 ? -13.932 8.629 -2.137 1.00 86.25 72 LYS A C 1
ATOM 600 O O . LYS A 1 72 ? -13.259 8.349 -3.133 1.00 86.25 72 LYS A O 1
ATOM 605 N N . PRO A 1 73 ? -13.343 8.829 -0.939 1.00 84.38 73 PRO A N 1
ATOM 606 C CA . PRO A 1 73 ? -11.896 8.703 -0.755 1.00 84.38 73 PRO A CA 1
ATOM 607 C C . PRO A 1 73 ? -11.377 7.271 -0.977 1.00 84.38 73 PRO A C 1
ATOM 609 O O . PRO A 1 73 ? -10.241 7.101 -1.418 1.00 84.38 73 PRO A O 1
ATOM 612 N N . VAL A 1 74 ? -12.206 6.244 -0.756 1.00 85.06 74 VAL A N 1
ATOM 613 C CA . VAL A 1 74 ? -11.849 4.841 -1.027 1.00 85.06 74 VAL A CA 1
ATOM 614 C C . VAL A 1 74 ? -11.748 4.591 -2.537 1.00 85.06 74 VAL A C 1
ATOM 616 O O . VAL A 1 74 ? -10.778 3.988 -3.000 1.00 85.06 74 VAL A O 1
ATOM 619 N N . HIS A 1 75 ? -12.681 5.130 -3.329 1.00 85.81 75 HIS A N 1
ATOM 620 C CA . HIS A 1 75 ? -12.606 5.078 -4.796 1.00 85.81 75 HIS A CA 1
ATOM 621 C C . HIS A 1 75 ? -11.399 5.841 -5.355 1.00 85.81 75 HIS A C 1
ATOM 623 O O . HIS A 1 75 ? -10.745 5.366 -6.285 1.00 85.81 75 HIS A O 1
ATOM 629 N N . ALA A 1 76 ? -11.066 6.997 -4.775 1.00 85.94 76 ALA A N 1
ATOM 630 C CA . ALA A 1 76 ? -9.874 7.745 -5.166 1.00 85.94 76 ALA A CA 1
ATOM 631 C C . ALA A 1 76 ? -8.595 6.920 -4.939 1.00 85.94 76 ALA A C 1
ATOM 633 O O . ALA A 1 76 ? -7.757 6.828 -5.838 1.00 85.94 76 ALA A O 1
ATOM 634 N N . ALA A 1 77 ? -8.475 6.254 -3.784 1.00 85.12 77 ALA A N 1
ATOM 635 C CA . ALA A 1 77 ? -7.351 5.363 -3.499 1.00 85.12 77 ALA A CA 1
ATOM 636 C C . ALA A 1 77 ? -7.273 4.196 -4.503 1.00 85.12 77 ALA A C 1
ATOM 638 O O . ALA A 1 77 ? -6.195 3.898 -5.014 1.00 85.12 77 ALA A O 1
ATOM 639 N N . TYR A 1 78 ? -8.407 3.585 -4.858 1.00 86.81 78 TYR A N 1
ATOM 640 C CA . TYR A 1 78 ? -8.449 2.504 -5.850 1.00 86.81 78 TYR A CA 1
ATOM 641 C C . TYR A 1 78 ? -7.889 2.920 -7.212 1.00 86.81 78 TYR A C 1
ATOM 643 O O . TYR A 1 78 ? -7.035 2.224 -7.772 1.00 86.81 78 TYR A O 1
ATOM 651 N N . ASN A 1 79 ? -8.341 4.073 -7.715 1.00 86.50 79 ASN A N 1
ATOM 652 C CA . ASN A 1 79 ? -7.929 4.608 -9.011 1.00 86.50 79 ASN A CA 1
ATOM 653 C C . ASN A 1 79 ? -6.428 4.923 -9.034 1.00 86.50 79 ASN A C 1
ATOM 655 O O . ASN A 1 79 ? -5.750 4.611 -10.014 1.00 86.50 79 ASN A O 1
ATOM 659 N N . LEU A 1 80 ? -5.891 5.469 -7.936 1.00 86.38 80 LEU A N 1
ATOM 660 C CA . LEU A 1 80 ? -4.453 5.706 -7.782 1.00 86.38 80 LEU A CA 1
ATOM 661 C C . LEU A 1 80 ? -3.652 4.397 -7.822 1.00 86.38 80 LEU A C 1
ATOM 663 O O . LEU A 1 80 ? -2.634 4.327 -8.510 1.00 86.38 80 LEU A O 1
ATOM 667 N N . GLY A 1 81 ? -4.124 3.347 -7.145 1.00 83.44 81 GLY A N 1
ATOM 668 C CA . GLY A 1 81 ? -3.455 2.047 -7.141 1.00 83.44 81 GLY A CA 1
ATOM 669 C C . GLY A 1 81 ? -3.510 1.317 -8.491 1.00 83.44 81 GLY A C 1
ATOM 670 O O . GLY A 1 81 ? -2.534 0.672 -8.875 1.00 83.44 81 GLY A O 1
ATOM 671 N N . ILE A 1 82 ? -4.599 1.457 -9.262 1.00 84.69 82 ILE A N 1
ATOM 672 C CA . ILE A 1 82 ? -4.645 0.959 -10.650 1.00 84.69 82 ILE A CA 1
ATOM 673 C C . ILE A 1 82 ? -3.647 1.720 -11.515 1.00 84.69 82 ILE A C 1
ATOM 675 O O . ILE A 1 82 ? -2.872 1.090 -12.234 1.00 84.69 82 ILE A O 1
ATOM 679 N N . GLY A 1 83 ? -3.652 3.055 -11.434 1.00 84.75 83 GLY A N 1
ATOM 680 C CA . GLY A 1 83 ? -2.713 3.893 -12.173 1.00 84.75 83 GLY A CA 1
ATOM 681 C C . GLY A 1 83 ? -1.275 3.466 -11.897 1.00 84.75 83 GLY A C 1
ATOM 682 O O . GLY A 1 83 ? -0.530 3.169 -12.826 1.00 84.75 83 GLY A O 1
ATOM 683 N N . MET A 1 84 ? -0.914 3.327 -10.620 1.00 83.81 84 MET A N 1
ATOM 684 C CA . MET A 1 84 ? 0.405 2.854 -10.205 1.00 83.81 84 MET A CA 1
ATOM 685 C C . MET A 1 84 ? 0.751 1.488 -10.820 1.00 83.81 84 MET A C 1
ATOM 687 O O . MET A 1 84 ? 1.847 1.324 -11.352 1.00 83.81 84 MET A O 1
ATOM 691 N N . GLY A 1 85 ? -0.179 0.529 -10.815 1.00 82.44 85 GLY A N 1
ATOM 692 C CA . GLY A 1 85 ? 0.027 -0.775 -11.446 1.00 82.44 85 GLY A CA 1
ATOM 693 C C . GLY A 1 85 ? 0.266 -0.689 -12.959 1.00 82.44 85 GLY A C 1
ATOM 694 O O . GLY A 1 85 ? 1.159 -1.361 -13.475 1.00 82.44 85 GLY A O 1
ATOM 695 N N . ILE A 1 86 ? -0.488 0.154 -13.674 1.00 83.12 86 ILE A N 1
ATOM 696 C CA . ILE A 1 86 ? -0.319 0.370 -15.122 1.00 83.12 86 ILE A CA 1
ATOM 697 C C . ILE A 1 86 ? 1.072 0.937 -15.410 1.00 83.12 86 ILE A C 1
ATOM 699 O O . ILE A 1 86 ? 1.797 0.391 -16.241 1.00 83.12 86 ILE A O 1
ATOM 703 N N . PHE A 1 87 ? 1.478 1.989 -14.695 1.00 82.50 87 PHE A N 1
ATOM 704 C CA . PHE A 1 87 ? 2.799 2.596 -14.871 1.00 82.50 87 PHE A CA 1
ATOM 705 C C . PHE A 1 87 ? 3.936 1.627 -14.522 1.00 82.50 87 PHE A C 1
ATOM 707 O O . PHE A 1 87 ? 4.950 1.623 -15.214 1.00 82.50 87 PHE A O 1
ATOM 714 N N . ASN A 1 88 ? 3.743 0.745 -13.536 1.00 78.38 88 ASN A N 1
ATOM 715 C CA . ASN A 1 88 ? 4.707 -0.304 -13.196 1.00 78.38 88 ASN A CA 1
ATOM 716 C C . ASN A 1 88 ? 4.926 -1.297 -14.356 1.00 78.38 88 ASN A C 1
ATOM 718 O O . ASN A 1 88 ? 6.054 -1.703 -14.618 1.00 78.38 88 ASN A O 1
ATOM 722 N N . ILE A 1 89 ? 3.865 -1.660 -15.092 1.00 81.81 89 ILE A N 1
ATOM 723 C CA . ILE A 1 89 ? 3.978 -2.497 -16.300 1.00 81.81 89 ILE A CA 1
ATOM 724 C C . ILE A 1 89 ? 4.628 -1.713 -17.445 1.00 81.81 89 ILE A C 1
ATOM 726 O O . ILE A 1 89 ? 5.494 -2.242 -18.137 1.00 81.81 89 ILE A O 1
ATOM 730 N N . LEU A 1 90 ? 4.243 -0.450 -17.648 1.00 81.31 90 LEU A N 1
ATOM 731 C CA . LEU A 1 90 ? 4.786 0.381 -18.729 1.00 81.31 90 LEU A CA 1
ATOM 732 C C . LEU A 1 90 ? 6.298 0.621 -18.590 1.00 81.31 90 LEU A C 1
ATOM 734 O O . LEU A 1 90 ? 6.982 0.768 -19.599 1.00 81.31 90 LEU A O 1
ATOM 738 N N . MET A 1 91 ? 6.833 0.584 -17.367 1.00 75.38 91 MET A N 1
ATOM 739 C CA . MET A 1 91 ? 8.276 0.635 -17.107 1.00 75.38 91 MET A CA 1
ATOM 740 C C . MET A 1 91 ? 9.056 -0.594 -17.607 1.00 75.38 91 MET A C 1
ATOM 742 O O . MET A 1 91 ? 10.271 -0.502 -17.753 1.00 75.38 91 MET A O 1
ATOM 746 N N . LEU A 1 92 ? 8.405 -1.735 -17.871 1.00 76.56 92 LEU A N 1
ATOM 747 C CA . LEU A 1 92 ? 9.070 -2.909 -18.463 1.00 76.56 92 LEU A CA 1
ATOM 748 C C . LEU A 1 92 ? 9.304 -2.770 -19.970 1.00 76.56 92 LEU A C 1
ATOM 750 O O . LEU A 1 92 ? 10.062 -3.555 -20.541 1.00 76.56 92 LEU A O 1
ATOM 754 N N . LEU A 1 93 ? 8.658 -1.806 -20.631 1.00 78.88 93 LEU A N 1
ATOM 755 C CA . LEU A 1 93 ? 8.887 -1.572 -22.050 1.00 78.88 93 LEU A CA 1
ATOM 756 C C . LEU A 1 93 ? 10.294 -0.988 -22.255 1.00 78.88 93 LEU A C 1
ATOM 758 O O . LEU A 1 93 ? 10.675 -0.063 -21.542 1.00 78.88 93 LEU A O 1
ATOM 762 N N . PRO A 1 94 ? 11.058 -1.446 -23.264 1.00 68.19 94 PRO A N 1
ATOM 763 C CA . PRO A 1 94 ? 12.434 -0.992 -23.497 1.00 68.19 94 PRO A CA 1
ATOM 764 C C . PRO A 1 94 ? 12.547 0.510 -23.813 1.00 68.19 94 PRO A C 1
ATOM 766 O O . PRO A 1 94 ? 13.603 1.104 -23.623 1.00 68.19 94 PRO A O 1
ATOM 769 N N . PHE A 1 95 ? 11.451 1.140 -24.248 1.00 69.81 95 PHE A N 1
ATOM 770 C CA . PHE A 1 95 ? 11.350 2.586 -24.490 1.00 69.81 95 PHE A CA 1
ATOM 771 C C . PHE A 1 95 ? 10.685 3.348 -23.330 1.00 69.81 95 PHE A C 1
ATOM 773 O O . PHE A 1 95 ? 10.514 4.567 -23.386 1.00 69.81 95 PHE A O 1
ATOM 780 N N . GLY A 1 96 ? 10.313 2.634 -22.265 1.00 62.47 96 GLY A N 1
ATOM 781 C CA . GLY A 1 96 ? 9.719 3.153 -21.042 1.00 62.47 96 GLY A CA 1
ATOM 782 C C . GLY A 1 96 ? 10.763 3.809 -20.141 1.00 62.47 96 GLY A C 1
ATOM 783 O O . GLY A 1 96 ? 11.074 3.302 -19.071 1.00 62.47 96 GLY A O 1
ATOM 784 N N . GLY A 1 97 ? 11.350 4.919 -20.593 1.00 65.31 97 GLY A N 1
ATOM 785 C CA . GLY A 1 97 ? 12.406 5.639 -19.875 1.00 65.31 97 GLY A CA 1
ATOM 786 C C . GLY A 1 97 ? 11.967 6.298 -18.554 1.00 65.31 97 GLY A C 1
ATOM 787 O O . GLY A 1 97 ? 10.880 6.064 -18.023 1.00 65.31 97 GLY A O 1
ATOM 788 N N . GLY A 1 98 ? 12.813 7.203 -18.042 1.00 73.25 98 GLY A N 1
ATOM 789 C CA . GLY A 1 98 ? 12.655 7.879 -16.741 1.00 73.25 98 GLY A CA 1
ATOM 790 C C . GLY A 1 98 ? 11.330 8.626 -16.507 1.00 73.25 98 GLY A C 1
ATOM 791 O O . GLY A 1 98 ? 10.967 8.859 -15.357 1.00 73.25 98 GLY A O 1
ATOM 792 N N . PHE A 1 99 ? 10.567 8.942 -17.560 1.00 80.88 99 PHE A N 1
ATOM 793 C CA . PHE A 1 99 ? 9.222 9.514 -17.439 1.00 80.88 99 PHE A CA 1
ATOM 794 C C . PHE A 1 99 ? 8.241 8.568 -16.728 1.00 80.88 99 PHE A C 1
ATOM 796 O O . PHE A 1 99 ? 7.543 8.987 -15.805 1.00 80.88 99 PHE A O 1
ATOM 803 N N . PHE A 1 100 ? 8.220 7.283 -17.101 1.00 80.88 100 PHE A N 1
ATOM 804 C CA . PHE A 1 100 ? 7.333 6.302 -16.466 1.00 80.88 100 PHE A CA 1
ATOM 805 C C . PHE A 1 100 ? 7.741 6.039 -15.016 1.00 80.88 100 PHE A C 1
ATOM 807 O O . PHE A 1 100 ? 6.873 5.896 -14.159 1.00 80.88 100 PHE A O 1
ATOM 814 N N . TRP A 1 101 ? 9.045 6.074 -14.724 1.00 78.94 101 TRP A N 1
ATOM 815 C CA . TRP A 1 101 ? 9.555 5.993 -13.354 1.00 78.94 101 TRP A CA 1
ATOM 816 C C . TRP A 1 101 ? 9.090 7.178 -12.495 1.00 78.94 101 TRP A C 1
ATOM 818 O O . TRP A 1 101 ? 8.639 6.987 -11.362 1.00 78.94 101 TRP A O 1
ATOM 828 N N . PHE A 1 102 ? 9.141 8.398 -13.036 1.00 83.12 102 PHE A N 1
ATOM 829 C CA . PHE A 1 102 ? 8.662 9.588 -12.335 1.00 83.12 102 PHE A CA 1
ATOM 830 C C . PHE A 1 102 ? 7.149 9.522 -12.082 1.00 83.12 102 PHE A C 1
ATOM 832 O O . PHE A 1 102 ? 6.709 9.693 -10.945 1.00 83.12 102 PHE A O 1
ATOM 839 N N . ALA A 1 103 ? 6.357 9.188 -13.105 1.00 85.00 103 ALA A N 1
ATOM 840 C CA . ALA A 1 103 ? 4.907 9.034 -12.9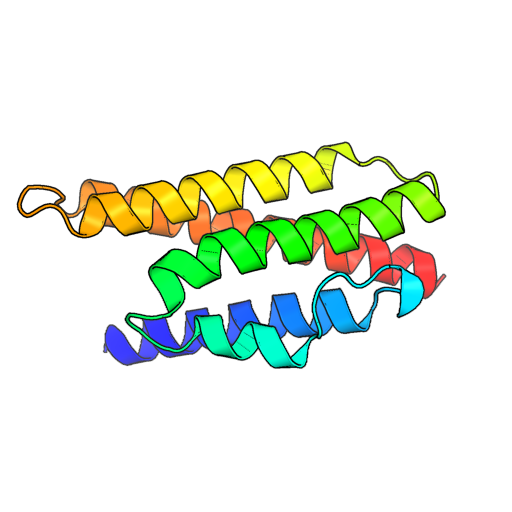79 1.00 85.00 103 ALA A CA 1
ATOM 841 C C . ALA A 1 103 ? 4.518 7.940 -11.966 1.00 85.00 103 ALA A C 1
ATOM 843 O O . ALA A 1 103 ? 3.658 8.167 -11.113 1.00 85.00 103 ALA A O 1
ATOM 844 N N . PHE A 1 104 ? 5.195 6.787 -12.002 1.00 84.69 104 PHE A N 1
ATOM 845 C CA . PHE A 1 104 ? 5.022 5.717 -11.018 1.00 84.69 104 PHE A CA 1
ATOM 846 C C . PHE A 1 104 ? 5.302 6.211 -9.596 1.00 84.69 104 PHE A C 1
ATOM 848 O O . PHE A 1 104 ? 4.505 5.976 -8.691 1.00 84.69 104 PHE A O 1
ATOM 855 N N . THR A 1 105 ? 6.405 6.935 -9.402 1.00 82.94 105 THR A N 1
ATOM 856 C CA . THR A 1 105 ? 6.816 7.443 -8.086 1.00 82.94 105 THR A CA 1
ATOM 857 C C . THR A 1 105 ? 5.787 8.422 -7.518 1.00 82.94 105 THR A C 1
ATOM 859 O O . THR A 1 105 ? 5.408 8.310 -6.352 1.00 82.94 105 THR A O 1
ATOM 862 N N . VAL A 1 106 ? 5.273 9.342 -8.340 1.00 87.75 106 VAL A N 1
ATOM 863 C CA . VAL A 1 106 ? 4.214 10.282 -7.934 1.00 87.75 106 VAL A CA 1
ATOM 864 C C . VAL A 1 106 ? 2.945 9.533 -7.517 1.00 87.75 106 VAL A C 1
ATOM 866 O O . VAL A 1 106 ? 2.394 9.811 -6.451 1.00 87.75 106 VAL A O 1
ATOM 869 N N . LEU A 1 107 ? 2.505 8.551 -8.309 1.00 87.31 107 LEU A N 1
ATOM 870 C CA . LEU A 1 107 ? 1.322 7.743 -7.994 1.00 87.31 107 LEU A CA 1
ATOM 871 C C . LEU A 1 107 ? 1.514 6.888 -6.739 1.00 87.31 107 LEU A C 1
ATOM 873 O O . LEU A 1 107 ? 0.588 6.770 -5.939 1.00 87.31 107 LEU A O 1
ATOM 877 N N . PHE A 1 108 ? 2.714 6.346 -6.530 1.00 86.50 108 PHE A N 1
ATOM 878 C CA . PHE A 1 108 ? 3.065 5.597 -5.327 1.00 86.50 108 PHE A CA 1
ATOM 879 C C . PHE A 1 108 ? 2.924 6.458 -4.070 1.00 86.50 108 PHE A C 1
ATOM 881 O O . PHE A 1 108 ? 2.239 6.060 -3.125 1.00 86.50 108 PHE A O 1
ATOM 888 N N . PHE A 1 109 ? 3.504 7.663 -4.066 1.00 88.12 109 PHE A N 1
ATOM 889 C CA . PHE A 1 109 ? 3.373 8.573 -2.929 1.00 88.12 109 PHE A CA 1
ATOM 890 C C . PHE A 1 109 ? 1.934 9.066 -2.742 1.00 88.12 109 PHE A C 1
ATOM 892 O O . PHE A 1 109 ? 1.458 9.099 -1.608 1.00 88.12 109 PHE A O 1
ATOM 899 N N . ALA A 1 110 ? 1.207 9.375 -3.821 1.00 88.88 110 ALA A N 1
ATOM 900 C CA . ALA A 1 110 ? -0.199 9.777 -3.741 1.00 88.88 110 ALA A CA 1
ATOM 901 C C . ALA A 1 110 ? -1.083 8.669 -3.142 1.00 88.88 110 ALA A C 1
ATOM 903 O O . ALA A 1 110 ? -1.883 8.930 -2.242 1.00 88.88 110 ALA A O 1
ATOM 904 N N . TYR A 1 111 ? -0.908 7.423 -3.591 1.00 88.75 111 TYR A N 1
ATOM 905 C CA . TYR A 1 111 ? -1.628 6.268 -3.054 1.00 88.75 111 TYR A CA 1
ATOM 906 C C . TYR A 1 111 ? -1.272 6.009 -1.584 1.00 88.75 111 TYR A C 1
ATOM 908 O O . TYR A 1 111 ? -2.161 5.789 -0.759 1.00 88.75 111 TYR A O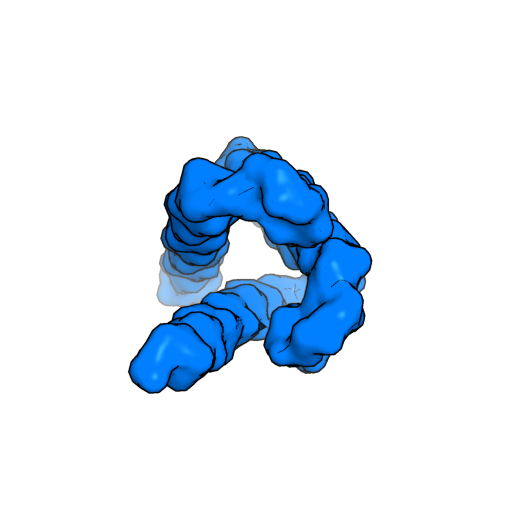 1
ATOM 916 N N . TRP A 1 112 ? 0.014 6.088 -1.227 1.00 88.75 112 TRP A N 1
ATOM 917 C CA . TRP A 1 112 ? 0.462 5.924 0.156 1.00 88.75 112 TRP A CA 1
ATOM 918 C C . TRP A 1 112 ? -0.157 6.985 1.073 1.00 88.75 112 TRP A C 1
ATOM 920 O O . TRP A 1 112 ? -0.768 6.632 2.085 1.00 88.75 112 TRP A O 1
ATOM 930 N N . VAL A 1 113 ? -0.064 8.268 0.713 1.00 89.44 113 VAL A N 1
ATOM 931 C CA . VAL A 1 113 ? -0.658 9.359 1.501 1.00 89.44 113 VAL A CA 1
ATOM 932 C C . VAL A 1 113 ? -2.177 9.191 1.604 1.00 89.44 113 VAL A C 1
ATOM 934 O O . VAL A 1 113 ? -2.719 9.317 2.699 1.00 89.44 113 VAL A O 1
ATOM 937 N N . GLY A 1 114 ? -2.860 8.819 0.517 1.00 88.12 114 GLY A N 1
ATOM 938 C CA . GLY A 1 114 ? -4.302 8.553 0.527 1.00 88.12 114 GLY A CA 1
ATOM 939 C C . GLY A 1 114 ? -4.704 7.457 1.521 1.00 88.12 114 GLY A C 1
ATOM 940 O O . GLY A 1 114 ? -5.606 7.656 2.334 1.00 88.12 114 GLY A O 1
ATOM 941 N N . LEU A 1 115 ? -3.989 6.329 1.528 1.00 88.00 115 LEU A N 1
ATOM 942 C CA . LEU A 1 115 ? -4.209 5.259 2.507 1.00 88.00 115 LEU A CA 1
ATOM 943 C C . LEU A 1 115 ? -3.888 5.691 3.940 1.00 88.00 115 LEU A C 1
ATOM 945 O O . LEU A 1 115 ? -4.588 5.303 4.872 1.00 88.00 115 LEU A O 1
ATOM 949 N N . TYR A 1 116 ? -2.827 6.475 4.135 1.00 89.88 116 TYR A N 1
ATOM 950 C CA . TYR A 1 116 ? -2.474 6.995 5.454 1.00 89.88 116 TYR A CA 1
ATOM 951 C C . TYR A 1 116 ? -3.569 7.913 6.016 1.00 89.88 116 TYR A C 1
ATOM 953 O O . TYR A 1 116 ? -3.934 7.780 7.183 1.00 89.88 116 TYR A O 1
ATOM 961 N N . LEU A 1 117 ? -4.132 8.797 5.189 1.00 89.00 117 LEU A N 1
ATOM 962 C CA . LEU A 1 117 ? -5.241 9.670 5.579 1.00 89.00 117 LEU A CA 1
ATOM 963 C C . LEU A 1 117 ? -6.511 8.874 5.899 1.00 89.00 117 LEU A C 1
ATOM 965 O O . LEU A 1 117 ? -7.145 9.130 6.919 1.00 89.00 117 LEU A O 1
ATOM 969 N N . LEU A 1 118 ? -6.847 7.872 5.080 1.00 89.38 118 LEU A N 1
ATOM 970 C CA . LEU A 1 118 ? -7.964 6.960 5.355 1.00 89.38 118 LEU A CA 1
ATOM 971 C C . LEU A 1 118 ? -7.778 6.237 6.690 1.00 89.38 118 LEU A C 1
ATOM 973 O O . LEU A 1 118 ? -8.698 6.168 7.498 1.00 89.38 118 LEU A O 1
ATOM 977 N N . ARG A 1 119 ? -6.568 5.747 6.954 1.00 89.38 119 ARG A N 1
ATOM 978 C CA . ARG A 1 119 ? -6.230 5.115 8.226 1.00 89.38 119 ARG A CA 1
ATOM 979 C C . ARG A 1 119 ? -6.412 6.071 9.406 1.00 89.38 119 ARG A C 1
ATOM 981 O O . ARG A 1 119 ? -7.004 5.670 10.401 1.00 89.38 119 ARG A O 1
ATOM 988 N N . GLN A 1 120 ? -5.916 7.304 9.295 1.00 89.25 120 GLN A N 1
ATOM 989 C CA . GLN A 1 120 ? -6.076 8.339 10.323 1.00 89.25 120 GLN A CA 1
ATOM 990 C C . GLN A 1 120 ? -7.557 8.632 10.601 1.00 89.25 120 GLN A C 1
ATOM 992 O O . GLN A 1 120 ? -7.970 8.671 11.758 1.00 89.25 12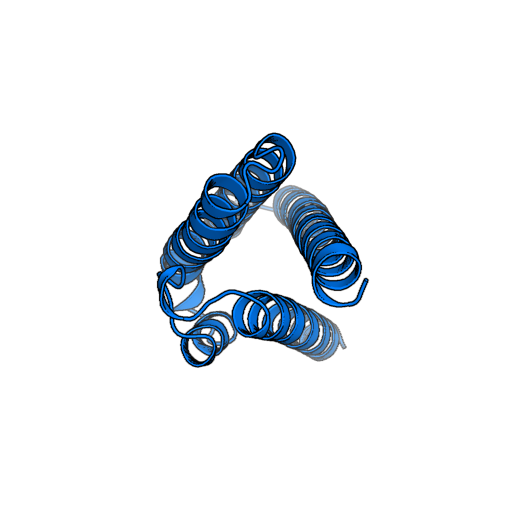0 GLN A O 1
ATOM 997 N N . PHE A 1 121 ? -8.368 8.750 9.548 1.00 88.81 121 PHE A N 1
ATOM 998 C CA . PHE A 1 121 ? -9.814 8.929 9.666 1.00 88.81 121 PHE A CA 1
ATOM 999 C C . PHE A 1 121 ? -10.467 7.783 10.452 1.00 88.81 121 PHE A C 1
ATOM 1001 O O . PHE A 1 121 ? -11.155 8.037 11.436 1.00 88.81 121 PHE A O 1
ATOM 1008 N N . ILE A 1 122 ? -10.181 6.528 10.088 1.00 87.50 122 ILE A N 1
ATOM 1009 C CA . ILE A 1 122 ? -10.711 5.348 10.792 1.00 87.50 122 ILE A CA 1
ATOM 1010 C C . ILE A 1 122 ? -10.285 5.357 12.267 1.00 87.50 122 ILE A C 1
ATOM 1012 O O . ILE A 1 122 ? -11.109 5.132 13.148 1.00 87.50 122 ILE A O 1
ATOM 1016 N N . THR A 1 123 ? -9.019 5.669 12.568 1.00 87.50 123 THR A N 1
ATOM 1017 C CA . THR A 1 123 ? -8.550 5.720 13.963 1.00 87.50 123 THR A CA 1
ATOM 1018 C C . THR A 1 123 ? -9.230 6.807 14.789 1.00 87.50 123 THR A C 1
ATOM 1020 O O . THR A 1 123 ? -9.471 6.581 15.969 1.00 87.50 123 THR A O 1
ATOM 1023 N N . MET A 1 124 ? -9.569 7.956 14.194 1.00 86.75 124 MET A N 1
ATOM 1024 C CA . MET A 1 124 ? -10.310 9.016 14.891 1.00 86.75 124 MET A CA 1
ATOM 1025 C C . MET A 1 124 ? -11.762 8.619 15.172 1.00 86.75 124 MET A C 1
ATOM 1027 O O . MET A 1 124 ? -12.312 9.050 16.175 1.00 86.75 124 MET A O 1
ATOM 1031 N N . GLN A 1 125 ? -12.379 7.817 14.300 1.00 84.25 125 GLN A N 1
ATOM 1032 C CA . GLN A 1 125 ? -13.759 7.359 14.484 1.00 84.25 125 GLN A CA 1
ATOM 1033 C C . GLN A 1 125 ? -13.874 6.200 15.485 1.00 84.25 125 GLN A C 1
ATOM 1035 O O . GLN A 1 125 ? -14.869 6.108 16.190 1.00 84.25 125 GLN A O 1
ATOM 1040 N N . ILE A 1 126 ? -12.875 5.313 15.546 1.00 73.44 126 ILE A N 1
ATOM 1041 C CA . ILE A 1 126 ? -12.873 4.152 16.457 1.00 73.44 126 ILE A CA 1
ATOM 1042 C C . ILE A 1 126 ? -12.303 4.509 17.841 1.00 73.44 126 ILE A C 1
ATOM 1044 O O . ILE A 1 126 ? -12.650 3.876 18.833 1.00 73.44 126 ILE A O 1
ATOM 1048 N N . GLY A 1 127 ? -11.394 5.486 17.913 1.00 64.31 127 GLY A N 1
ATOM 1049 C CA . GLY A 1 127 ? -10.761 5.931 19.160 1.00 64.31 127 GLY A CA 1
ATOM 1050 C C . GLY A 1 127 ? -11.470 7.085 19.876 1.00 64.31 127 GLY A C 1
ATOM 1051 O O . GLY A 1 127 ? -10.911 7.586 20.852 1.00 64.31 127 GLY A O 1
ATOM 1052 N N . GLY A 1 128 ? -12.623 7.531 19.367 1.00 47.91 128 GLY A N 1
ATOM 1053 C CA . GLY A 1 128 ? -13.459 8.596 19.936 1.00 47.91 128 GLY A CA 1
ATOM 1054 C C . GLY A 1 128 ? -14.650 8.070 20.723 1.00 47.91 128 GLY A C 1
ATOM 1055 O O . GLY A 1 128 ? -15.067 6.920 20.468 1.00 47.91 128 GLY A O 1
#

Radius of gyration: 14.9 Å; chains: 1; bounding box: 44×22×44 Å

Secondary structure (DSSP, 8-state):
-HHHHHHHHHHHHHHHHHHHHHTS-GGG-SS-GGGGGGGGSTTTHHHHHHHHHHHHHHHHHHHHHHTT---HHHHHHHHHHHHHHHHHHHTTSTT--HHHHHHHHHHHHHHHHHHHHHHHHHHHHH--